Protein AF-A0AAJ6JCU2-F1 (afdb_monomer)

Sequence (63 aa):
MPPFVAFAGVLGGLAVVRWAYKTAIRINEELEEMRLSRVAEAARMGEIQTLKRDPVTGAYRPG

Structure (mmCIF, N/CA/C/O backbone):
data_AF-A0AAJ6JCU2-F1
#
_entry.id   AF-A0AAJ6JCU2-F1
#
loop_
_atom_site.group_PDB
_atom_site.id
_atom_site.type_symbol
_atom_site.label_atom_id
_atom_site.label_alt_id
_atom_site.label_comp_id
_atom_site.label_asym_id
_atom_site.label_entity_id
_atom_site.label_seq_id
_atom_site.pdbx_PDB_ins_code
_atom_site.Cartn_x
_atom_site.Cartn_y
_atom_site.Cartn_z
_atom_site.occupancy
_atom_site.B_iso_or_equiv
_atom_site.auth_seq_id
_atom_site.auth_comp_id
_atom_site.auth_asym_id
_atom_site.auth_atom_id
_atom_site.pdbx_PDB_model_num
ATOM 1 N N . MET A 1 1 ? 26.236 5.875 -27.926 1.00 65.69 1 MET A N 1
ATOM 2 C CA . MET A 1 1 ? 25.293 4.861 -27.402 1.00 65.69 1 MET A CA 1
ATOM 3 C C . MET A 1 1 ? 24.212 4.658 -28.460 1.00 65.69 1 MET A C 1
ATOM 5 O O . MET A 1 1 ? 23.639 5.668 -28.854 1.00 65.69 1 MET A O 1
ATOM 9 N N . PRO A 1 2 ? 23.951 3.448 -28.985 1.00 78.56 2 PRO A N 1
ATOM 10 C CA . PRO A 1 2 ? 22.922 3.266 -30.010 1.00 78.56 2 PRO A CA 1
ATOM 11 C C . PRO A 1 2 ? 21.544 3.639 -29.424 1.00 78.56 2 PRO A C 1
ATOM 13 O O . PRO A 1 2 ? 21.244 3.197 -28.312 1.00 78.56 2 PRO A O 1
ATOM 16 N N . PRO A 1 3 ? 20.700 4.421 -30.124 1.00 81.25 3 PRO A N 1
ATOM 17 C CA . PRO A 1 3 ? 19.437 4.955 -29.588 1.00 81.25 3 PRO A CA 1
ATOM 18 C C . PRO A 1 3 ? 18.463 3.874 -29.084 1.00 81.25 3 PRO A C 1
ATOM 20 O O . PRO A 1 3 ? 17.702 4.106 -28.148 1.00 81.25 3 PRO A O 1
ATOM 23 N N . PHE A 1 4 ? 18.549 2.658 -29.625 1.00 85.56 4 PHE A N 1
ATOM 24 C CA . PHE A 1 4 ? 17.754 1.508 -29.188 1.00 85.56 4 PHE A CA 1
ATOM 25 C C . PHE A 1 4 ? 18.042 1.063 -27.751 1.00 85.56 4 PHE A C 1
ATOM 27 O O . PHE A 1 4 ? 17.127 0.645 -27.049 1.00 85.56 4 PHE A O 1
ATOM 34 N N . VAL A 1 5 ? 19.289 1.186 -27.285 1.00 83.25 5 VAL A N 1
ATOM 35 C CA . VAL A 1 5 ? 19.663 0.799 -25.914 1.00 83.25 5 VAL A CA 1
ATOM 36 C C . VAL A 1 5 ? 19.037 1.757 -24.902 1.00 83.25 5 VAL A C 1
ATOM 38 O O . VAL A 1 5 ? 18.531 1.324 -23.870 1.00 83.25 5 VAL A O 1
ATOM 41 N N . ALA A 1 6 ? 18.999 3.053 -25.227 1.00 83.06 6 ALA A N 1
ATOM 42 C CA . ALA A 1 6 ? 18.313 4.045 -24.404 1.00 83.06 6 ALA A CA 1
ATOM 43 C C . ALA A 1 6 ? 16.806 3.750 -24.327 1.00 83.06 6 ALA A C 1
ATOM 45 O O . ALA A 1 6 ? 16.223 3.775 -23.245 1.00 83.06 6 ALA A O 1
ATOM 46 N N . PHE A 1 7 ? 16.192 3.387 -25.455 1.00 85.69 7 PHE A N 1
ATOM 47 C CA . PHE A 1 7 ? 14.773 3.038 -25.514 1.00 85.69 7 PHE A CA 1
ATOM 48 C C . PHE A 1 7 ? 14.438 1.772 -24.714 1.00 85.69 7 PHE A C 1
ATOM 50 O O . PHE A 1 7 ? 13.467 1.751 -23.960 1.00 85.69 7 PHE A O 1
ATOM 57 N N . ALA A 1 8 ? 15.272 0.735 -24.823 1.00 90.81 8 ALA A N 1
ATOM 58 C CA . ALA A 1 8 ? 15.133 -0.491 -24.044 1.00 90.81 8 ALA A CA 1
ATOM 59 C C . ALA A 1 8 ? 15.271 -0.229 -22.536 1.00 90.81 8 ALA A C 1
ATOM 61 O O . ALA A 1 8 ? 14.508 -0.786 -21.749 1.00 90.81 8 ALA A O 1
ATOM 62 N N . GLY A 1 9 ? 16.184 0.661 -22.135 1.00 91.94 9 GLY A N 1
ATOM 63 C CA . GLY A 1 9 ? 16.326 1.084 -20.741 1.00 91.94 9 GLY A CA 1
ATOM 64 C C . GLY A 1 9 ? 15.075 1.784 -20.206 1.00 91.94 9 GLY A C 1
ATOM 65 O O . GLY A 1 9 ? 14.607 1.455 -19.118 1.00 91.94 9 GLY A O 1
ATOM 66 N N . VAL A 1 10 ? 14.485 2.695 -20.987 1.00 92.75 10 VAL A N 1
ATOM 67 C CA . VAL A 1 10 ? 13.253 3.405 -20.602 1.00 92.75 10 VAL A CA 1
ATOM 68 C C . VAL A 1 10 ? 12.066 2.444 -20.496 1.00 92.75 10 VAL A C 1
ATOM 70 O O . VAL A 1 10 ? 11.349 2.462 -19.496 1.00 92.75 10 VAL A O 1
ATOM 73 N N . LEU A 1 11 ? 11.875 1.570 -21.488 1.00 93.94 11 LEU A N 1
ATOM 74 C CA . LEU A 1 11 ? 10.783 0.591 -21.485 1.00 93.94 11 LEU A CA 1
ATOM 75 C C . LEU A 1 11 ? 10.940 -0.445 -20.366 1.00 93.94 11 LEU A C 1
ATOM 77 O O . LEU A 1 11 ? 9.970 -0.756 -19.674 1.00 93.94 11 LEU A O 1
ATOM 81 N N . GLY A 1 12 ? 12.160 -0.939 -20.152 1.00 93.75 12 GLY A N 1
ATOM 82 C CA . GLY A 1 12 ? 12.474 -1.854 -19.058 1.00 93.75 12 GLY A CA 1
ATOM 83 C C . GLY A 1 12 ? 12.234 -1.212 -17.692 1.00 93.75 12 GLY A C 1
ATOM 84 O O . GLY A 1 12 ? 11.576 -1.807 -16.840 1.00 93.75 12 GLY A O 1
ATOM 85 N N . GLY A 1 13 ? 12.680 0.032 -17.503 1.00 95.25 13 GLY A N 1
ATOM 86 C CA . GLY A 1 13 ? 12.447 0.789 -16.273 1.00 95.25 13 GLY A CA 1
ATOM 87 C C . GLY A 1 13 ? 10.959 0.989 -15.980 1.00 95.25 13 GLY A C 1
ATOM 88 O O . GLY A 1 13 ? 10.505 0.712 -14.870 1.00 95.25 13 GLY A O 1
ATOM 89 N N . LEU A 1 14 ? 10.174 1.390 -16.986 1.00 96.38 14 LEU A N 1
ATOM 90 C CA . LEU A 1 14 ? 8.726 1.568 -16.846 1.00 96.38 14 LEU A CA 1
ATOM 91 C C . LEU A 1 14 ? 8.023 0.259 -16.445 1.00 96.38 14 LEU A C 1
ATOM 93 O O . LEU A 1 14 ? 7.141 0.264 -15.583 1.00 96.38 14 LEU A O 1
ATOM 97 N N . ALA A 1 15 ? 8.424 -0.868 -17.041 1.00 96.06 15 ALA A N 1
ATOM 98 C CA . ALA A 1 15 ? 7.866 -2.180 -16.725 1.00 96.06 15 ALA A CA 1
ATOM 99 C C . ALA A 1 15 ? 8.142 -2.588 -15.268 1.00 96.06 15 ALA A C 1
ATOM 101 O O . ALA A 1 15 ? 7.226 -3.043 -14.579 1.00 96.06 15 ALA A O 1
ATOM 102 N N . VAL A 1 16 ? 9.366 -2.366 -14.774 1.00 96.88 16 VAL A N 1
ATOM 103 C CA . VAL A 1 16 ? 9.743 -2.660 -13.381 1.00 96.88 16 VAL A CA 1
ATOM 104 C C . VAL A 1 16 ? 8.966 -1.784 -12.402 1.00 96.88 16 VAL A C 1
ATOM 106 O O . VAL A 1 16 ? 8.426 -2.306 -11.430 1.00 96.88 16 VAL A O 1
ATOM 109 N N . VAL A 1 17 ? 8.838 -0.480 -12.669 1.00 96.88 17 VAL A N 1
ATOM 110 C CA . VAL A 1 17 ? 8.062 0.435 -11.812 1.00 96.88 17 VAL A CA 1
ATOM 111 C C . VAL A 1 17 ? 6.599 0.005 -11.743 1.00 96.88 17 VAL A C 1
ATOM 113 O O . VAL A 1 17 ? 6.025 -0.081 -10.658 1.00 96.88 17 VAL A O 1
ATOM 116 N N . ARG A 1 18 ? 5.991 -0.323 -12.889 1.00 95.25 18 ARG A N 1
ATOM 117 C CA . ARG A 1 18 ? 4.599 -0.787 -12.936 1.00 95.25 18 ARG A CA 1
ATOM 118 C C . ARG A 1 18 ? 4.407 -2.115 -12.205 1.00 95.25 18 ARG A C 1
ATOM 120 O O . ARG A 1 18 ? 3.391 -2.290 -11.532 1.00 95.25 18 ARG A O 1
ATOM 127 N N . TRP A 1 19 ? 5.362 -3.034 -12.325 1.00 96.19 19 TRP A N 1
ATOM 128 C CA . TRP A 1 19 ? 5.349 -4.290 -11.582 1.00 96.19 19 TRP A CA 1
ATOM 129 C C . TRP A 1 19 ? 5.474 -4.048 -10.074 1.00 96.19 19 TRP A C 1
ATOM 131 O O . TRP A 1 19 ? 4.627 -4.519 -9.320 1.00 96.19 19 TRP A O 1
ATOM 141 N N . ALA A 1 20 ? 6.447 -3.243 -9.641 1.00 94.81 20 ALA A N 1
ATOM 142 C CA . ALA A 1 20 ? 6.666 -2.910 -8.235 1.00 94.81 20 ALA A CA 1
ATOM 143 C C . ALA A 1 20 ? 5.445 -2.224 -7.606 1.00 94.81 20 ALA A C 1
ATOM 145 O O . ALA A 1 20 ? 5.033 -2.597 -6.512 1.00 94.81 20 ALA A O 1
ATOM 146 N N . TYR A 1 21 ? 4.815 -1.286 -8.319 1.00 93.44 21 TYR A N 1
ATOM 147 C CA . TYR A 1 21 ? 3.588 -0.627 -7.868 1.00 93.44 21 TYR A CA 1
ATOM 148 C C . TYR A 1 21 ? 2.443 -1.624 -7.656 1.00 93.44 21 TYR A C 1
ATOM 150 O O . TYR A 1 21 ? 1.786 -1.611 -6.617 1.00 93.44 21 TYR A O 1
ATOM 158 N N . LYS A 1 22 ? 2.231 -2.541 -8.609 1.00 92.06 22 LYS A N 1
ATOM 159 C CA . LYS A 1 22 ? 1.198 -3.579 -8.493 1.00 92.06 22 LYS A CA 1
ATOM 160 C C . LYS A 1 22 ? 1.476 -4.535 -7.329 1.00 92.06 22 LYS A C 1
ATOM 162 O O . LYS A 1 22 ? 0.547 -4.931 -6.633 1.00 92.06 22 LYS A O 1
ATOM 167 N N . THR A 1 23 ? 2.739 -4.894 -7.116 1.00 90.31 23 THR A N 1
ATOM 168 C CA . THR A 1 23 ? 3.159 -5.739 -5.992 1.00 90.31 23 THR A CA 1
ATOM 169 C C . THR A 1 23 ? 2.956 -5.027 -4.655 1.00 90.31 23 THR A C 1
ATOM 171 O O . THR A 1 23 ? 2.445 -5.637 -3.724 1.00 90.31 23 THR A O 1
ATOM 174 N N . ALA A 1 24 ? 3.284 -3.735 -4.568 1.00 88.81 24 ALA A N 1
ATOM 175 C CA . ALA A 1 24 ? 3.067 -2.936 -3.365 1.00 88.81 24 ALA A CA 1
ATOM 176 C C . ALA A 1 24 ? 1.576 -2.818 -3.017 1.00 88.81 24 ALA A C 1
ATOM 178 O O . ALA A 1 24 ? 1.215 -2.984 -1.857 1.00 88.81 24 ALA A O 1
ATOM 179 N N . ILE A 1 25 ? 0.712 -2.597 -4.017 1.00 85.56 25 ILE A N 1
ATOM 180 C CA . ILE A 1 25 ? -0.744 -2.601 -3.813 1.00 85.56 25 ILE A CA 1
ATOM 181 C C . ILE A 1 25 ? -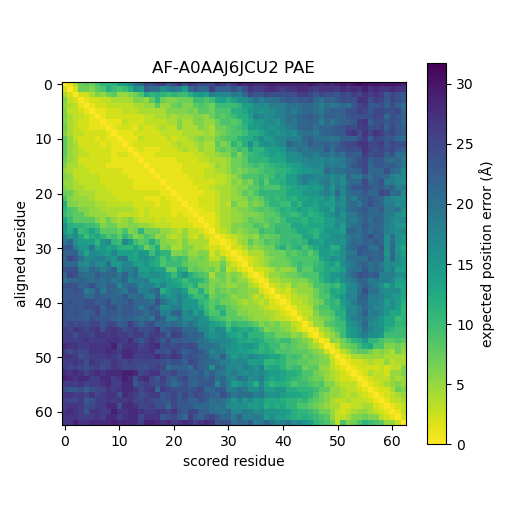1.208 -3.954 -3.280 1.00 85.56 25 ILE A C 1
ATOM 183 O O . ILE A 1 25 ? -1.889 -3.980 -2.264 1.00 85.56 25 ILE A O 1
ATOM 187 N N . ARG A 1 26 ? -0.794 -5.062 -3.907 1.00 83.25 26 ARG A N 1
ATOM 188 C CA . ARG A 1 26 ? -1.193 -6.409 -3.474 1.00 83.25 26 ARG A CA 1
ATOM 189 C C . ARG A 1 26 ? -0.813 -6.685 -2.017 1.00 83.25 26 ARG A C 1
ATOM 191 O O . ARG A 1 26 ? -1.634 -7.174 -1.256 1.00 83.25 26 ARG A O 1
ATOM 198 N N . ILE A 1 27 ? 0.414 -6.340 -1.622 1.00 81.06 27 ILE A N 1
ATOM 199 C CA . ILE A 1 27 ? 0.873 -6.506 -0.234 1.00 81.06 27 ILE A CA 1
ATOM 200 C C . ILE A 1 27 ? 0.042 -5.641 0.719 1.00 81.06 27 ILE A C 1
ATOM 202 O O . ILE A 1 27 ? -0.284 -6.067 1.822 1.00 81.06 27 ILE A O 1
ATOM 206 N N . ASN A 1 28 ? -0.300 -4.420 0.307 1.00 75.94 28 ASN A N 1
ATOM 207 C CA . ASN A 1 28 ? -1.101 -3.522 1.127 1.00 75.94 28 ASN A CA 1
ATOM 208 C C . ASN A 1 28 ? -2.552 -4.010 1.275 1.00 75.94 28 ASN A C 1
ATOM 210 O O . ASN A 1 28 ? -3.124 -3.879 2.350 1.00 75.94 28 ASN A O 1
ATOM 214 N N . GLU A 1 29 ? -3.127 -4.599 0.225 1.00 73.31 29 GLU A N 1
ATOM 215 C CA . GLU A 1 29 ? -4.448 -5.240 0.266 1.00 73.31 29 GLU A CA 1
ATOM 216 C C . GLU A 1 29 ? -4.457 -6.416 1.254 1.00 73.31 29 GLU A C 1
ATOM 218 O O . GLU A 1 29 ? -5.317 -6.462 2.129 1.00 73.31 29 GLU A O 1
ATOM 223 N N . GLU A 1 30 ? -3.446 -7.290 1.212 1.00 69.62 30 GLU A N 1
ATOM 224 C CA . GLU A 1 30 ? -3.292 -8.390 2.182 1.00 69.62 30 GLU A CA 1
ATOM 225 C C . GLU A 1 30 ? -3.126 -7.874 3.627 1.00 69.62 30 GLU A C 1
ATOM 227 O O . GLU A 1 30 ? -3.632 -8.465 4.585 1.00 69.62 30 GLU A O 1
ATOM 232 N N . LEU A 1 31 ? -2.443 -6.739 3.808 1.00 69.88 31 LEU A N 1
ATOM 233 C CA . LEU A 1 31 ? -2.264 -6.121 5.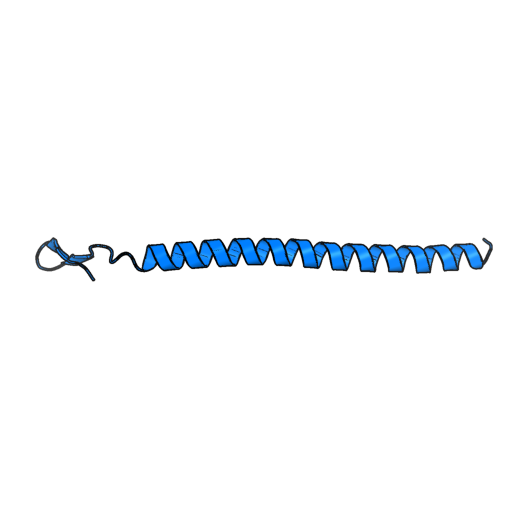121 1.00 69.88 31 LEU A CA 1
ATOM 234 C C . LEU A 1 31 ? -3.561 -5.495 5.649 1.00 69.88 31 LEU A C 1
ATOM 236 O O . LEU A 1 31 ? -3.845 -5.584 6.847 1.00 69.88 31 LEU A O 1
ATOM 240 N N . GLU A 1 32 ? -4.355 -4.882 4.77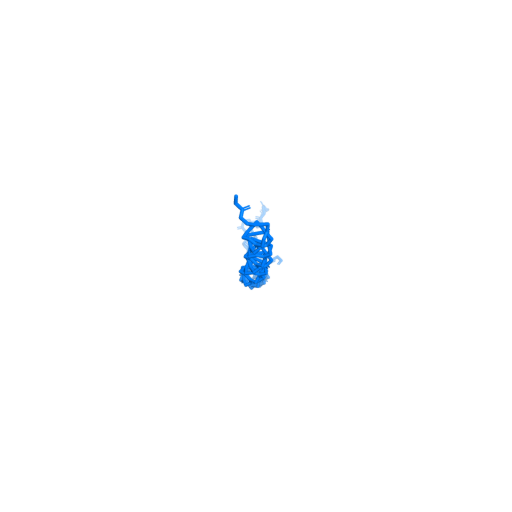1 1.00 63.09 32 GLU A N 1
ATOM 241 C CA . GLU A 1 32 ? -5.632 -4.278 5.145 1.00 63.09 32 GLU A CA 1
ATOM 242 C C . GLU A 1 32 ? -6.687 -5.353 5.436 1.00 63.09 32 GLU A C 1
ATOM 244 O O . GLU A 1 32 ? -7.444 -5.207 6.392 1.00 63.09 32 GLU A O 1
ATOM 249 N N . GLU A 1 33 ? -6.679 -6.485 4.727 1.00 66.44 33 GLU A N 1
ATOM 250 C CA . GLU A 1 33 ? -7.486 -7.663 5.081 1.00 66.44 33 GLU A CA 1
ATOM 251 C C . GLU A 1 33 ? -7.155 -8.174 6.494 1.00 66.44 33 GLU A C 1
ATOM 253 O O . GLU A 1 33 ? -8.052 -8.413 7.308 1.00 66.44 33 GLU A O 1
ATOM 258 N N . MET A 1 34 ? -5.864 -8.259 6.831 1.00 68.06 34 MET A N 1
ATOM 259 C CA . MET A 1 34 ? -5.396 -8.635 8.172 1.00 68.06 34 MET A CA 1
ATOM 260 C C . MET A 1 34 ? -5.745 -7.594 9.243 1.00 68.06 34 MET A C 1
ATOM 262 O O . MET A 1 34 ? -5.938 -7.924 10.416 1.00 68.06 34 MET A O 1
ATOM 266 N N . ARG A 1 35 ? -5.812 -6.315 8.874 1.00 62.88 35 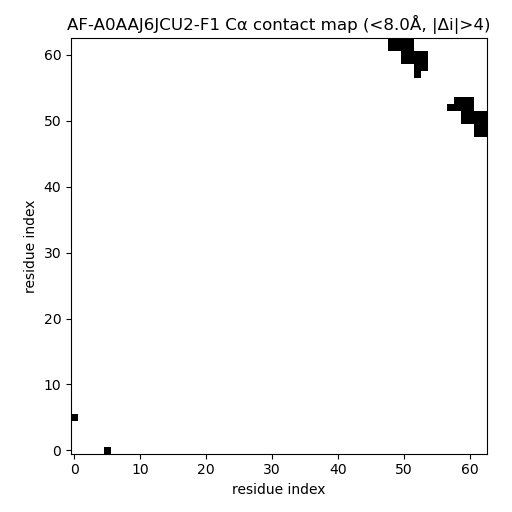ARG A N 1
ATOM 267 C CA . ARG A 1 35 ? -6.229 -5.246 9.781 1.00 62.88 35 ARG A CA 1
ATOM 268 C C . ARG A 1 35 ? -7.730 -5.296 10.029 1.00 62.88 35 ARG A C 1
ATOM 270 O O . ARG A 1 35 ? -8.151 -5.195 11.179 1.00 62.88 35 ARG A O 1
ATOM 277 N N . LEU A 1 36 ? -8.527 -5.477 8.980 1.00 67.50 36 LEU A N 1
ATOM 278 C CA . LEU A 1 36 ? -9.979 -5.590 9.065 1.00 67.50 36 LEU A CA 1
ATOM 279 C C . LEU A 1 36 ? -10.395 -6.815 9.881 1.00 67.50 36 LEU A C 1
ATOM 281 O O . LEU A 1 36 ? -11.304 -6.700 10.700 1.00 67.50 36 LEU A O 1
ATOM 285 N N . SER A 1 37 ? -9.699 -7.949 9.744 1.00 65.94 37 SER A N 1
ATOM 286 C CA . SER A 1 37 ? -9.957 -9.135 10.569 1.00 65.94 37 SER A CA 1
ATOM 287 C C . SER A 1 37 ? -9.668 -8.879 12.051 1.00 65.94 37 SER A C 1
ATOM 289 O O . SER A 1 37 ? -10.526 -9.148 12.890 1.00 65.94 37 SER A O 1
ATOM 291 N N . ARG A 1 38 ? -8.534 -8.247 12.387 1.00 63.78 38 ARG A N 1
ATOM 292 C CA . ARG A 1 38 ? -8.231 -7.855 13.776 1.00 63.78 38 ARG A CA 1
ATOM 293 C C . ARG A 1 38 ? -9.202 -6.821 14.337 1.00 63.78 38 ARG A C 1
ATOM 295 O O . ARG A 1 38 ? -9.552 -6.899 15.509 1.00 63.78 38 ARG A O 1
ATOM 302 N N . VAL A 1 39 ? -9.627 -5.840 13.541 1.00 69.31 39 VAL A N 1
ATOM 303 C CA . VAL A 1 39 ? -10.615 -4.837 13.975 1.00 69.31 39 VAL A CA 1
ATOM 304 C C . VAL A 1 39 ? -11.977 -5.493 14.196 1.00 69.31 39 VAL A C 1
ATOM 306 O O . VAL A 1 39 ? -12.638 -5.180 15.181 1.00 69.31 39 VAL A O 1
ATOM 309 N N . ALA A 1 40 ? -12.381 -6.434 13.342 1.00 65.44 40 ALA A N 1
ATOM 310 C CA . ALA A 1 40 ? -13.610 -7.202 13.524 1.00 65.44 40 ALA A CA 1
ATOM 311 C C . ALA A 1 40 ? -13.551 -8.106 14.770 1.00 65.44 40 ALA A C 1
ATOM 313 O O . ALA A 1 40 ? -14.528 -8.187 15.514 1.00 65.44 40 ALA A O 1
ATOM 314 N N . GLU A 1 41 ? -12.410 -8.742 15.047 1.00 61.59 41 GLU A N 1
ATOM 315 C CA . GLU A 1 41 ? -12.183 -9.488 16.292 1.00 61.59 41 GLU A CA 1
ATOM 316 C C . GLU A 1 41 ? -12.201 -8.574 17.526 1.00 61.59 41 GLU A C 1
ATOM 318 O O . GLU A 1 41 ? -12.852 -8.897 18.520 1.00 61.59 41 GLU A O 1
ATOM 323 N N . ALA A 1 42 ? -11.565 -7.401 17.459 1.00 63.34 42 ALA A N 1
ATOM 324 C CA . ALA A 1 42 ? -11.582 -6.415 18.537 1.00 63.34 42 ALA A CA 1
ATOM 325 C C . ALA A 1 42 ? -12.989 -5.839 18.779 1.00 63.34 42 ALA A C 1
ATOM 327 O O . ALA A 1 42 ? -13.376 -5.640 19.927 1.00 63.34 42 ALA A O 1
ATOM 328 N N . ALA A 1 43 ? -13.777 -5.619 17.722 1.00 63.41 43 ALA A N 1
ATOM 329 C CA . ALA A 1 43 ? -15.173 -5.201 17.825 1.00 63.41 43 ALA A CA 1
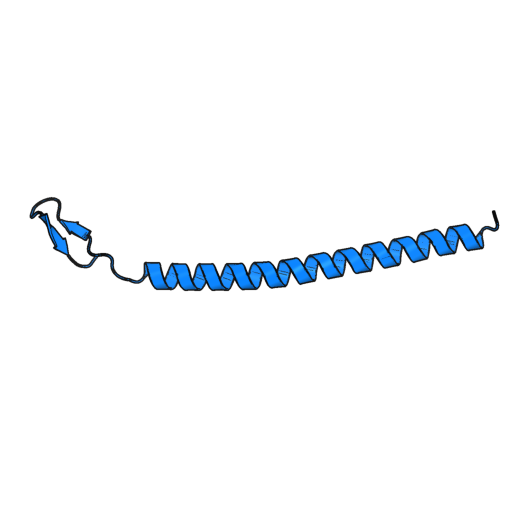ATOM 330 C C . ALA A 1 43 ? -16.037 -6.281 18.497 1.00 63.41 43 ALA A C 1
ATOM 332 O O . ALA A 1 43 ? -16.813 -5.961 19.394 1.00 63.41 43 ALA A O 1
ATOM 333 N N . ARG A 1 44 ? -15.836 -7.564 18.154 1.00 61.31 44 ARG A N 1
ATOM 334 C CA . ARG A 1 44 ? -16.486 -8.698 18.841 1.00 61.31 44 ARG A CA 1
ATOM 335 C C . ARG A 1 44 ? -16.075 -8.815 20.310 1.00 61.31 44 ARG A C 1
ATOM 337 O O . ARG A 1 44 ? -16.905 -9.138 21.150 1.00 61.31 44 ARG A O 1
ATOM 344 N N . MET A 1 45 ? -14.813 -8.542 20.647 1.00 60.31 45 MET A N 1
ATOM 345 C CA . MET A 1 45 ? -14.381 -8.477 22.050 1.00 60.31 45 MET A CA 1
ATOM 346 C C . MET A 1 45 ? -14.964 -7.260 22.785 1.00 60.31 45 MET A C 1
ATOM 348 O O . MET A 1 45 ? -15.226 -7.350 23.980 1.00 60.31 45 MET A O 1
ATOM 352 N N . GLY A 1 46 ? -15.200 -6.145 22.088 1.00 61.47 46 GLY A N 1
ATOM 353 C CA . GLY A 1 46 ? -15.872 -4.958 22.627 1.00 61.47 46 GLY A CA 1
ATOM 354 C C . GLY A 1 46 ? -17.369 -5.150 22.903 1.00 61.47 46 GLY A C 1
ATOM 355 O O . GLY A 1 46 ? -17.917 -4.446 23.746 1.00 61.47 46 GLY A O 1
ATOM 356 N N . GLU A 1 47 ? -18.017 -6.118 22.247 1.00 59.75 47 GLU A N 1
ATOM 357 C CA . GLU A 1 47 ? -19.399 -6.550 22.526 1.00 59.75 47 GLU A CA 1
ATOM 358 C C . GLU A 1 47 ? -19.535 -7.398 23.799 1.00 59.75 47 GLU A C 1
ATOM 360 O O . GLU A 1 47 ? -20.649 -7.624 24.279 1.00 59.75 47 GLU A O 1
ATOM 365 N N . ILE A 1 48 ? -18.424 -7.859 24.385 1.00 61.94 48 ILE A N 1
ATOM 366 C CA . ILE A 1 48 ? -18.456 -8.490 25.703 1.00 61.94 48 ILE A CA 1
ATOM 367 C C . ILE A 1 48 ? -18.828 -7.391 26.696 1.00 61.94 48 ILE A C 1
ATOM 369 O O . ILE A 1 48 ? -18.001 -6.532 26.997 1.00 61.94 48 ILE A O 1
ATOM 373 N N . GLN A 1 49 ? -20.073 -7.411 27.189 1.00 67.88 49 GLN A N 1
ATOM 374 C CA . GLN A 1 49 ? -20.564 -6.471 28.196 1.00 67.88 49 GLN A CA 1
ATOM 375 C C . GLN A 1 49 ? -19.649 -6.512 29.420 1.00 67.88 49 GLN A C 1
ATOM 377 O O . GLN A 1 49 ? -19.768 -7.369 30.300 1.00 67.88 49 GLN A O 1
ATOM 382 N N . THR A 1 50 ? -18.676 -5.604 29.454 1.00 72.00 50 THR A N 1
ATOM 383 C CA . THR A 1 50 ? -17.758 -5.509 30.579 1.00 72.00 50 THR A CA 1
ATOM 384 C C . THR A 1 50 ? -18.564 -5.096 31.796 1.00 72.00 50 THR A C 1
ATOM 386 O O . THR A 1 50 ? -19.326 -4.129 31.754 1.00 72.00 50 THR A O 1
ATOM 389 N N . LEU A 1 51 ? -18.417 -5.849 32.883 1.00 76.94 51 LEU A N 1
ATOM 390 C CA . LEU A 1 51 ? -19.055 -5.507 34.139 1.00 76.94 51 LEU A CA 1
ATOM 391 C C . LEU A 1 51 ? -18.564 -4.124 34.577 1.00 76.94 51 LEU A C 1
ATOM 393 O O . LEU A 1 51 ? -17.388 -3.939 34.897 1.00 76.94 51 LEU A O 1
ATOM 397 N N . LYS A 1 52 ? -19.466 -3.146 34.599 1.00 74.44 52 LYS A N 1
ATOM 398 C CA . LYS A 1 52 ? -19.158 -1.788 35.028 1.00 74.44 52 LYS A CA 1
ATOM 399 C C . LYS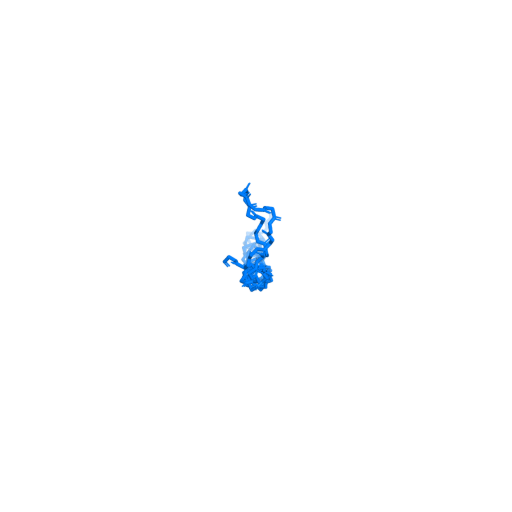 A 1 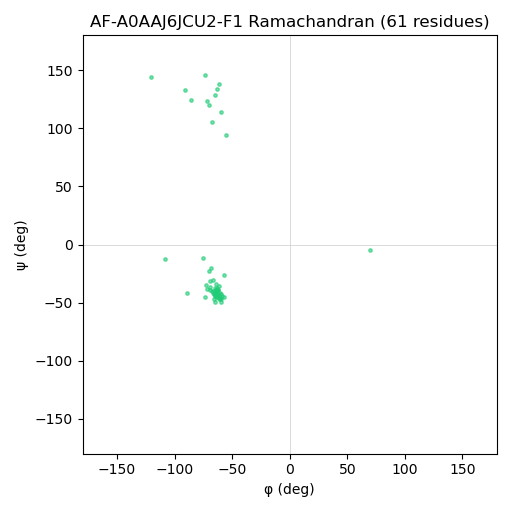52 ? -19.423 -1.674 36.521 1.00 74.44 52 LYS A C 1
ATOM 401 O O . LYS A 1 52 ? -20.453 -2.120 37.029 1.00 74.44 52 LYS A O 1
ATOM 406 N N . ARG A 1 53 ? -18.472 -1.085 37.240 1.00 78.00 53 ARG A N 1
ATOM 407 C CA . ARG A 1 53 ? -18.606 -0.838 38.676 1.00 78.00 53 ARG A CA 1
ATOM 408 C C . ARG A 1 53 ? -19.616 0.286 38.912 1.00 78.00 53 ARG A C 1
ATOM 410 O O . ARG A 1 53 ? -19.436 1.388 38.395 1.00 78.00 53 ARG A O 1
ATOM 417 N N . ASP A 1 54 ? -20.655 0.010 39.695 1.00 82.12 54 ASP A N 1
ATOM 418 C CA . ASP A 1 54 ? -21.638 0.999 40.136 1.00 82.12 54 ASP A CA 1
ATOM 419 C C . ASP A 1 54 ? -20.966 1.962 41.138 1.00 82.12 54 ASP A C 1
ATOM 421 O O . ASP A 1 54 ? -20.460 1.507 42.170 1.00 82.12 54 ASP A O 1
ATOM 425 N N . PRO A 1 55 ? -20.918 3.279 40.863 1.00 80.88 55 PRO A N 1
ATOM 426 C CA . PRO A 1 55 ? -20.281 4.248 41.753 1.00 80.88 55 PRO A CA 1
ATOM 427 C C . PRO A 1 55 ? -21.030 4.439 43.079 1.00 80.88 55 PRO A C 1
ATOM 429 O O . PRO A 1 55 ? -20.427 4.903 44.042 1.00 80.88 55 PRO A O 1
ATOM 432 N N . VAL A 1 56 ? -22.318 4.084 43.145 1.00 83.94 56 VAL A N 1
ATOM 433 C CA . VAL A 1 56 ? -23.164 4.271 44.333 1.00 83.94 56 VAL A CA 1
ATOM 434 C C . VAL A 1 56 ? -23.094 3.057 45.255 1.00 83.94 56 VAL A C 1
ATOM 436 O O . VAL A 1 56 ? -23.008 3.203 46.470 1.00 83.94 56 VAL A O 1
ATOM 439 N N . THR A 1 57 ? -23.121 1.850 44.688 1.00 81.38 57 THR A N 1
ATOM 440 C CA . THR A 1 57 ? -23.208 0.600 45.468 1.00 81.38 57 THR A CA 1
ATOM 441 C C . THR A 1 57 ? -21.916 -0.212 45.474 1.00 81.38 57 THR A C 1
ATOM 443 O O . THR A 1 57 ?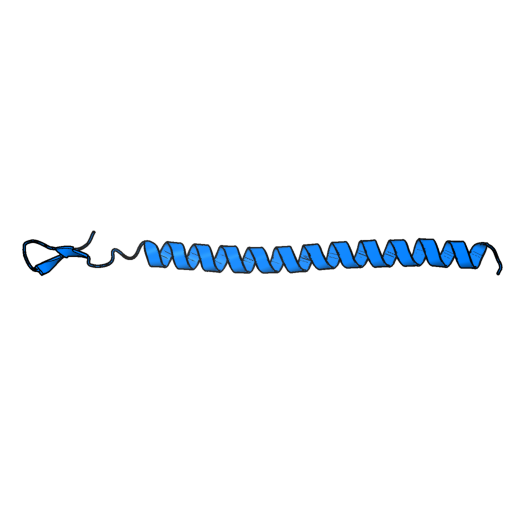 -21.784 -1.161 46.243 1.00 81.38 57 THR A O 1
ATOM 446 N N . GLY A 1 58 ? -20.954 0.124 44.609 1.00 81.44 58 GLY A N 1
ATOM 447 C CA . GLY A 1 58 ? -19.722 -0.641 44.410 1.00 81.44 58 GLY A CA 1
ATOM 448 C C . GLY A 1 58 ? -19.925 -2.000 43.733 1.00 81.44 58 GLY A C 1
ATOM 449 O O . GLY A 1 58 ? -18.933 -2.668 43.440 1.00 81.44 58 GLY A O 1
ATOM 450 N N . ALA A 1 59 ? -21.173 -2.403 43.472 1.00 85.06 59 ALA A N 1
ATOM 451 C CA . ALA A 1 59 ? -21.507 -3.653 42.810 1.00 85.06 59 ALA A CA 1
ATOM 452 C C . ALA A 1 59 ? -21.182 -3.585 41.314 1.00 85.06 59 ALA A C 1
ATOM 454 O O . ALA A 1 59 ? -21.316 -2.547 40.670 1.00 85.06 59 ALA A O 1
ATOM 455 N N . TYR A 1 60 ? -20.769 -4.711 40.748 1.00 78.31 60 TYR A N 1
ATOM 456 C CA . TYR A 1 60 ? -20.524 -4.842 39.318 1.00 78.31 60 TYR A CA 1
ATOM 457 C C . TYR A 1 60 ? -21.832 -5.195 38.606 1.00 78.31 60 TYR A C 1
ATOM 459 O O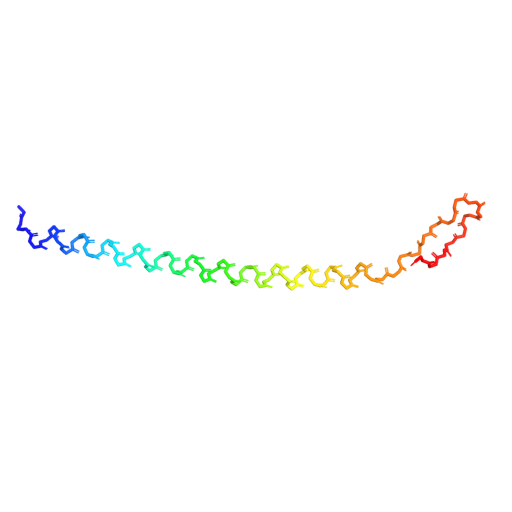 . TYR A 1 60 ? -22.479 -6.176 38.970 1.00 78.31 60 TYR A O 1
ATOM 467 N N . ARG A 1 61 ? -22.231 -4.401 37.607 1.00 74.56 61 ARG A N 1
ATOM 468 C CA . ARG A 1 61 ? -23.416 -4.665 36.777 1.00 74.56 61 ARG A CA 1
ATOM 469 C C . ARG A 1 61 ? -23.029 -4.798 35.302 1.00 74.56 61 ARG A C 1
ATOM 471 O O . ARG A 1 61 ? -22.114 -4.095 34.869 1.00 74.56 61 ARG A O 1
ATOM 478 N N . PRO A 1 62 ? -23.694 -5.680 34.538 1.00 76.25 62 PRO A N 1
ATOM 479 C CA . PRO A 1 62 ? -23.576 -5.674 33.084 1.00 76.25 62 PRO A CA 1
ATOM 480 C C . PRO A 1 62 ? -24.089 -4.330 32.543 1.00 76.25 62 PRO A C 1
ATOM 482 O O . PRO A 1 62 ? -25.060 -3.784 33.075 1.00 76.25 62 PRO A O 1
ATOM 485 N N . GLY A 1 63 ? -23.373 -3.770 31.569 1.00 61.94 63 GLY A N 1
ATOM 486 C CA . GLY A 1 63 ? -23.669 -2.487 30.927 1.00 61.94 63 GLY A CA 1
ATOM 487 C C . GLY A 1 63 ? -24.069 -2.665 29.477 1.00 61.94 63 GLY A C 1
ATOM 488 O O . GLY A 1 63 ? -23.539 -3.609 28.851 1.00 61.94 63 GLY A O 1
#

Radius of gyration: 27.28 Å; Cα contacts (8 Å, |Δi|>4): 20; chains: 1; bounding box: 49×14×76 Å

Solvent-accessible surface area (backbone atoms only — not comparable to full-atom values): 3634 Å² total; per-residue (Å²): 129,67,70,65,58,58,51,50,51,53,54,51,50,54,51,50,51,56,49,51,52,53,49,53,50,52,54,50,52,57,48,48,53,56,47,51,51,51,50,53,51,51,51,58,58,64,66,53,56,59,65,41,68,36,90,88,77,67,48,72,38,79,101

Mean predicted aligned error: 13.24 Å

Secondary structure (DSSP, 8-state):
--HHHHHHHHHHHHHHHHHHHHHHHHHHHHHHHHHHHHHHHHHHHHTS---EEPTTT--EE--

Foldseek 3Di:
DPVVVVVCVVVVVVVVVVVVVVVVVVVVVVVVVVVVVVVVVVVVVVPPQFFDQDPVPRDTDRD

pLDDT: mean 78.38, std 11.97, range [59.75, 96.88]